Protein AF-A0A1K0FNZ5-F1 (afdb_monomer_lite)

Sequence (73 aa):
MADPVPHHLVAEREFADERFWSAAARLAGRLGHRDHSLQLVGEVERLAHYALRCVSCDRPIATFEVQVVASPV

pLDDT: mean 70.15, std 16.47, range [40.53, 90.44]

Radius of gyration: 12.71 Å; chains: 1; bounding box: 29×18×44 Å

Secondary structure (DSSP, 8-state):
-PPPPP------SSTT-HHHHHHHHHHHHHTT-TT--EEEEEETTEEEEEEEEETTTTEEEEEEE--------

Foldseek 3Di:
DDDADADEDADEDDPDDVVNVVVVQVQCVVQVNHPFDWDWDDDPVQNQKIFIAGPVVRGTRHIYGYDHDDDDD

Organism: NCBI:txid56427

Structure (mmCIF, N/CA/C/O backbone):
data_AF-A0A1K0FNZ5-F1
#
_entry.id   AF-A0A1K0FNZ5-F1
#
loop_
_atom_site.group_PDB
_atom_site.id
_atom_site.type_symbol
_atom_site.label_atom_id
_atom_site.label_alt_id
_atom_site.label_comp_id
_atom_site.label_asym_id
_atom_site.label_entity_id
_atom_site.label_seq_id
_atom_site.pdbx_PDB_ins_code
_atom_site.Cartn_x
_atom_site.Cartn_y
_atom_site.Cartn_z
_atom_site.occupancy
_atom_site.B_iso_or_equiv
_atom_site.auth_seq_id
_atom_site.auth_comp_id
_atom_site.auth_asym_id
_atom_site.auth_atom_id
_atom_site.pdbx_PDB_model_num
ATOM 1 N N . MET A 1 1 ? -8.911 -8.872 -18.414 1.00 40.53 1 MET A N 1
ATOM 2 C CA . MET A 1 1 ? -8.040 -8.102 -17.502 1.00 40.53 1 MET A CA 1
ATOM 3 C C . MET A 1 1 ? -8.055 -8.856 -16.189 1.00 40.53 1 MET A C 1
ATOM 5 O O . MET A 1 1 ? -9.145 -9.164 -15.738 1.00 40.53 1 MET A O 1
ATOM 9 N N . ALA A 1 2 ? -6.902 -9.301 -15.688 1.00 45.06 2 ALA A N 1
ATOM 10 C CA . ALA A 1 2 ? -6.857 -10.065 -14.443 1.00 45.06 2 ALA A CA 1
ATOM 11 C C . ALA A 1 2 ? -7.151 -9.120 -13.275 1.00 45.06 2 ALA A C 1
ATOM 13 O O . ALA A 1 2 ? -6.495 -8.082 -13.167 1.00 45.06 2 ALA A O 1
ATOM 14 N N . ASP A 1 3 ? -8.139 -9.462 -12.452 1.00 45.38 3 ASP A N 1
ATOM 15 C CA . ASP A 1 3 ? -8.399 -8.743 -11.211 1.00 45.38 3 ASP A CA 1
ATOM 16 C C . ASP A 1 3 ? -7.143 -8.784 -10.326 1.00 45.38 3 ASP A C 1
ATOM 18 O O . ASP A 1 3 ? -6.521 -9.847 -10.192 1.00 45.38 3 ASP A O 1
ATOM 22 N N . PRO A 1 4 ? -6.715 -7.643 -9.759 1.00 50.81 4 PRO A N 1
ATOM 23 C CA . PRO A 1 4 ? -5.570 -7.611 -8.865 1.00 50.81 4 PRO A CA 1
ATOM 24 C C . PRO A 1 4 ? -5.855 -8.510 -7.660 1.00 50.81 4 PRO A C 1
ATOM 26 O O . PRO A 1 4 ? -6.859 -8.350 -6.969 1.00 50.81 4 PRO A O 1
ATOM 29 N N . VAL A 1 5 ? -4.967 -9.476 -7.422 1.00 52.09 5 VAL A N 1
ATOM 30 C CA . VAL A 1 5 ? -5.073 -10.382 -6.276 1.00 52.09 5 VAL A CA 1
ATOM 31 C C . VAL A 1 5 ? -4.974 -9.546 -4.994 1.00 52.09 5 VAL A C 1
ATOM 33 O O . VAL A 1 5 ? -3.997 -8.805 -4.838 1.00 52.09 5 VAL A O 1
ATOM 36 N N . PRO A 1 6 ? -5.953 -9.636 -4.077 1.00 49.59 6 PRO A N 1
ATOM 37 C CA . PRO A 1 6 ? -5.914 -8.883 -2.835 1.00 49.59 6 PRO A CA 1
ATOM 38 C C . PRO A 1 6 ? -4.737 -9.360 -1.979 1.00 49.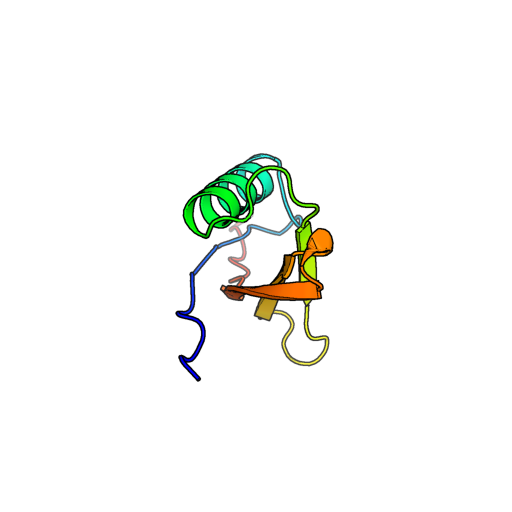59 6 PRO A C 1
ATOM 40 O O . PRO A 1 6 ? -4.597 -10.547 -1.679 1.00 49.59 6 PRO A O 1
ATOM 43 N N . HIS A 1 7 ? -3.869 -8.427 -1.592 1.00 50.19 7 HIS A N 1
ATOM 44 C CA . HIS A 1 7 ? -2.775 -8.681 -0.666 1.00 50.19 7 HIS A CA 1
ATOM 45 C C . HIS A 1 7 ? -3.164 -8.085 0.688 1.00 50.19 7 HIS A C 1
ATOM 47 O O . HIS A 1 7 ? -3.303 -6.879 0.819 1.00 50.19 7 HIS A O 1
ATOM 53 N N . HIS A 1 8 ? -3.348 -8.898 1.723 1.00 47.94 8 HIS A N 1
ATOM 54 C CA . HIS A 1 8 ? -3.671 -8.365 3.049 1.00 47.94 8 HIS A CA 1
ATOM 55 C C . HIS A 1 8 ? -2.393 -7.828 3.718 1.00 47.94 8 HIS A C 1
ATOM 57 O O . HIS A 1 8 ? -1.489 -8.599 4.037 1.00 47.94 8 HIS A O 1
ATOM 63 N N . LEU A 1 9 ? -2.303 -6.508 3.918 1.00 46.34 9 LEU A N 1
ATOM 64 C CA . LEU A 1 9 ? -1.319 -5.879 4.806 1.00 46.34 9 LEU A CA 1
ATOM 65 C C . LEU A 1 9 ? -2.071 -5.276 5.993 1.00 46.34 9 LEU A C 1
ATOM 67 O O . LEU A 1 9 ? -2.796 -4.299 5.836 1.00 46.34 9 LEU A O 1
ATOM 71 N N . VAL A 1 10 ? -1.882 -5.859 7.175 1.00 45.19 10 VAL A N 1
ATOM 72 C CA . VAL A 1 10 ? -2.414 -5.327 8.435 1.00 45.19 10 VAL A CA 1
ATOM 73 C C . VAL A 1 10 ? -1.499 -4.188 8.892 1.00 45.19 10 VAL A C 1
ATOM 75 O O . VAL A 1 10 ? -0.297 -4.402 9.039 1.00 45.19 10 VAL A O 1
ATOM 78 N N . ALA A 1 11 ? -2.046 -2.986 9.090 1.00 45.34 11 ALA A N 1
ATOM 79 C CA . ALA A 1 11 ? -1.315 -1.826 9.603 1.00 45.34 11 ALA A CA 1
ATOM 80 C C . ALA A 1 11 ? -1.932 -1.367 10.934 1.00 45.34 11 ALA A C 1
ATOM 82 O O . ALA A 1 11 ? -3.127 -1.077 11.004 1.00 45.34 11 ALA A O 1
ATOM 83 N N . GLU A 1 12 ? -1.126 -1.306 11.993 1.00 42.59 12 GLU A N 1
ATOM 84 C CA . GLU A 1 12 ? -1.561 -0.854 13.315 1.00 42.59 12 GLU A CA 1
ATOM 85 C C . GLU A 1 12 ? -1.435 0.673 13.427 1.00 42.59 12 GLU A C 1
ATOM 87 O O . GLU A 1 12 ? -0.332 1.199 13.445 1.00 42.59 12 GLU A O 1
ATOM 92 N N . ARG A 1 13 ? -2.591 1.352 13.493 1.00 42.62 13 ARG A N 1
ATOM 93 C CA . ARG A 1 13 ? -2.918 2.727 13.960 1.00 42.62 13 ARG A CA 1
ATOM 94 C C . ARG A 1 13 ? -2.082 3.952 13.543 1.00 42.62 13 ARG A C 1
ATOM 96 O O . ARG A 1 13 ? -2.666 5.032 13.523 1.00 42.62 13 ARG A O 1
ATOM 103 N N . GLU A 1 14 ? -0.823 3.845 13.147 1.00 50.00 14 GLU A N 1
ATOM 104 C CA . GLU A 1 14 ? -0.054 4.926 12.529 1.00 50.00 14 GLU A CA 1
ATOM 105 C C . GLU A 1 14 ? 0.380 4.474 11.141 1.00 50.00 14 GLU A C 1
ATOM 107 O O . GLU A 1 14 ? 1.058 3.466 10.955 1.00 50.00 14 GLU A O 1
ATOM 112 N N . PHE A 1 15 ? -0.108 5.187 10.132 1.00 57.94 15 PHE A N 1
ATOM 113 C CA . PHE A 1 15 ? 0.133 4.839 8.747 1.00 57.94 15 PHE A CA 1
ATOM 114 C C . PHE A 1 15 ? 1.622 4.694 8.448 1.00 57.94 15 PHE A C 1
ATOM 116 O O . PHE A 1 15 ? 2.386 5.650 8.554 1.00 57.94 15 PHE A O 1
ATOM 123 N N . ALA A 1 16 ? 1.954 3.518 7.923 1.00 59.72 16 ALA A N 1
ATOM 124 C CA . ALA A 1 16 ? 3.136 3.283 7.120 1.00 59.72 16 ALA A CA 1
ATOM 125 C C . ALA A 1 16 ? 4.464 3.480 7.870 1.00 59.72 16 ALA A C 1
ATOM 127 O O . ALA A 1 16 ? 5.325 4.268 7.468 1.00 59.72 16 ALA A O 1
ATOM 128 N N . ASP A 1 17 ? 4.639 2.698 8.936 1.00 66.81 17 ASP A N 1
ATOM 129 C CA . ASP A 1 17 ? 5.950 2.479 9.536 1.00 66.81 17 ASP A CA 1
ATOM 130 C C . ASP A 1 17 ? 6.980 1.971 8.497 1.00 66.81 17 ASP A C 1
ATOM 132 O O . ASP A 1 17 ? 6.664 1.556 7.372 1.00 66.81 1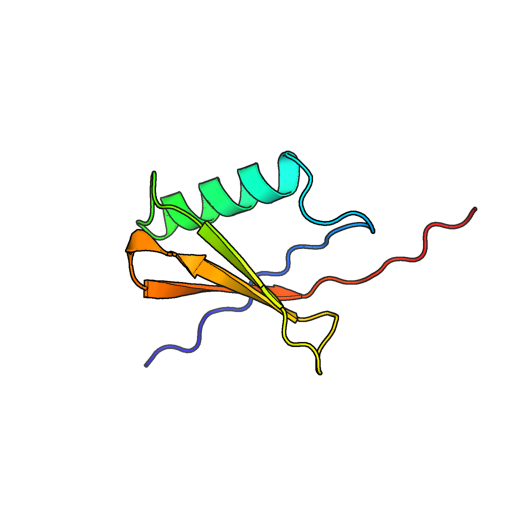7 ASP A O 1
ATOM 136 N N . GLU A 1 18 ? 8.263 2.004 8.858 1.00 73.94 18 GLU A N 1
ATOM 137 C CA . GLU A 1 18 ? 9.347 1.568 7.966 1.00 73.94 18 GLU A CA 1
ATOM 138 C C . GLU A 1 18 ? 9.169 0.109 7.502 1.00 73.94 18 GLU A C 1
ATOM 140 O O . GLU A 1 18 ? 9.559 -0.257 6.387 1.00 73.94 18 GLU A O 1
ATOM 145 N N . ARG A 1 19 ? 8.535 -0.733 8.331 1.00 74.94 19 ARG A N 1
ATOM 146 C CA . ARG A 1 19 ? 8.274 -2.142 8.017 1.00 74.94 19 ARG A CA 1
ATOM 147 C C . ARG A 1 19 ? 7.251 -2.279 6.900 1.00 74.94 19 ARG A C 1
ATOM 149 O O . ARG A 1 19 ? 7.483 -3.062 5.976 1.00 74.94 19 ARG A O 1
ATOM 156 N N . PHE A 1 20 ? 6.172 -1.505 6.943 1.00 77.94 20 PHE A N 1
ATOM 157 C CA . PHE A 1 20 ? 5.173 -1.445 5.888 1.00 77.94 20 PHE A CA 1
ATOM 158 C C . PHE A 1 20 ? 5.809 -1.026 4.563 1.00 77.94 20 PHE A C 1
ATOM 160 O O . PHE A 1 20 ? 5.683 -1.747 3.571 1.00 77.94 20 PHE A O 1
ATOM 167 N N . TRP A 1 21 ? 6.548 0.088 4.537 1.00 79.69 21 TRP A N 1
ATOM 168 C CA . TRP A 1 21 ? 7.170 0.569 3.298 1.00 79.69 21 TRP A CA 1
ATOM 169 C C . TRP A 1 21 ? 8.221 -0.400 2.762 1.00 79.69 21 TRP A C 1
ATOM 171 O O . TRP A 1 21 ? 8.290 -0.628 1.554 1.00 79.69 21 TRP A O 1
ATOM 181 N N . SER A 1 22 ? 8.976 -1.050 3.647 1.00 84.12 22 SER A N 1
ATOM 182 C CA . SER A 1 22 ? 9.913 -2.108 3.265 1.00 84.12 22 SER A CA 1
ATOM 183 C C . SER A 1 22 ? 9.202 -3.316 2.648 1.00 84.12 22 SER A C 1
ATOM 185 O O . SER A 1 22 ? 9.657 -3.859 1.637 1.00 84.12 22 SER A O 1
ATOM 187 N N . ALA A 1 23 ? 8.072 -3.747 3.216 1.00 82.31 23 ALA A N 1
ATOM 188 C CA . ALA A 1 23 ? 7.265 -4.837 2.671 1.00 82.31 23 ALA A CA 1
ATOM 189 C C . ALA A 1 23 ? 6.632 -4.459 1.320 1.00 82.31 23 ALA A C 1
ATOM 191 O O . ALA A 1 23 ? 6.694 -5.250 0.373 1.00 82.31 23 ALA A O 1
ATOM 192 N N . ALA A 1 24 ? 6.101 -3.240 1.203 1.00 82.00 24 ALA A N 1
ATOM 193 C CA . ALA A 1 24 ? 5.540 -2.691 -0.027 1.00 82.00 24 ALA A CA 1
ATOM 194 C C . ALA A 1 24 ? 6.598 -2.589 -1.139 1.00 82.00 24 ALA A C 1
ATOM 196 O O . ALA A 1 24 ? 6.350 -3.035 -2.257 1.00 82.00 24 ALA A O 1
ATOM 197 N N . ALA A 1 25 ? 7.804 -2.105 -0.830 1.00 84.38 25 ALA A N 1
ATOM 198 C CA . ALA A 1 25 ? 8.917 -2.033 -1.777 1.00 84.38 25 ALA A CA 1
ATOM 199 C C . ALA A 1 25 ? 9.374 -3.427 -2.241 1.00 84.38 25 ALA A C 1
ATOM 201 O O . ALA A 1 25 ? 9.615 -3.648 -3.429 1.00 84.38 25 ALA A O 1
ATOM 202 N N . ARG A 1 26 ? 9.434 -4.412 -1.332 1.00 87.56 26 ARG A N 1
ATOM 203 C CA . ARG A 1 26 ? 9.734 -5.812 -1.687 1.00 87.56 26 ARG A CA 1
ATOM 204 C C . ARG A 1 26 ? 8.653 -6.430 -2.572 1.00 87.56 26 ARG A C 1
ATOM 206 O O . ARG A 1 26 ? 8.975 -7.187 -3.488 1.00 87.56 26 ARG A O 1
ATOM 213 N N . LEU A 1 27 ? 7.378 -6.147 -2.302 1.00 86.44 27 LEU A N 1
ATOM 214 C CA . LEU A 1 27 ? 6.267 -6.581 -3.148 1.00 86.44 27 LEU A CA 1
ATOM 215 C C . LEU A 1 27 ? 6.358 -5.936 -4.536 1.00 86.44 27 LEU A C 1
ATOM 217 O O . LEU A 1 27 ? 6.361 -6.656 -5.530 1.00 86.44 27 LEU A O 1
ATOM 221 N N . ALA A 1 28 ? 6.534 -4.615 -4.600 1.00 87.12 28 ALA A N 1
ATOM 222 C CA . ALA A 1 28 ? 6.714 -3.875 -5.845 1.00 87.12 28 ALA A CA 1
ATOM 22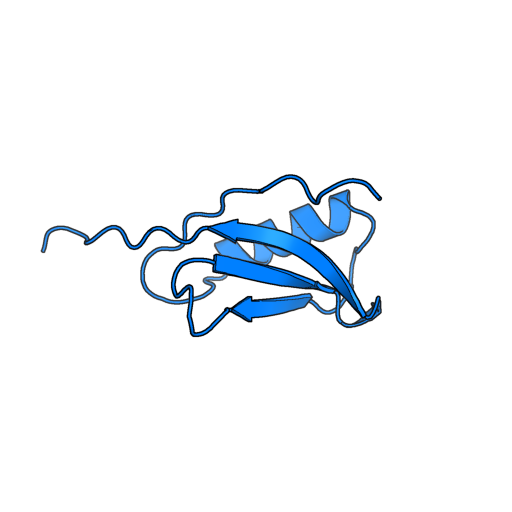3 C C . ALA A 1 28 ? 7.885 -4.434 -6.668 1.00 87.12 28 ALA A C 1
ATOM 225 O O . ALA A 1 28 ? 7.721 -4.731 -7.849 1.00 87.12 28 ALA A O 1
ATOM 226 N N . GLY A 1 29 ? 9.031 -4.696 -6.033 1.00 89.06 29 GLY A N 1
ATOM 227 C CA . GLY A 1 29 ? 10.186 -5.315 -6.681 1.00 89.06 29 GLY A CA 1
ATOM 228 C C . GLY A 1 29 ? 9.900 -6.707 -7.259 1.00 89.06 29 GLY A C 1
ATOM 229 O O . GLY A 1 29 ? 10.362 -7.006 -8.357 1.00 89.06 29 GLY A O 1
ATOM 230 N N . ARG A 1 30 ? 9.110 -7.546 -6.572 1.00 89.50 30 ARG A N 1
ATOM 231 C CA . ARG A 1 30 ? 8.677 -8.861 -7.094 1.00 89.50 30 ARG A CA 1
ATOM 232 C C . ARG A 1 30 ? 7.726 -8.743 -8.283 1.00 89.50 30 ARG A C 1
ATOM 234 O O . ARG A 1 30 ? 7.735 -9.610 -9.148 1.00 89.50 30 ARG A O 1
ATOM 241 N N . LEU A 1 31 ? 6.939 -7.674 -8.332 1.00 87.12 31 LEU A N 1
ATOM 242 C CA . LEU A 1 31 ? 6.005 -7.376 -9.419 1.00 87.12 31 LEU A CA 1
ATOM 243 C C . LEU A 1 31 ? 6.657 -6.608 -10.586 1.00 87.12 31 LEU A C 1
ATOM 245 O O . LEU A 1 31 ? 5.955 -6.192 -11.503 1.00 87.12 31 LEU A O 1
ATOM 249 N N . GLY A 1 32 ? 7.982 -6.416 -10.571 1.00 90.44 32 GLY A N 1
ATOM 250 C CA . GLY A 1 32 ? 8.717 -5.734 -11.644 1.00 90.44 32 GLY A CA 1
ATOM 251 C C . GLY A 1 32 ? 8.771 -4.207 -11.521 1.00 90.44 32 GLY A C 1
ATOM 252 O O . GLY A 1 32 ? 9.106 -3.530 -12.484 1.00 90.44 32 GLY A O 1
ATOM 253 N N . HIS A 1 33 ? 8.469 -3.662 -10.344 1.00 88.81 33 HIS A N 1
ATOM 254 C CA . HIS A 1 33 ? 8.474 -2.228 -10.041 1.00 88.81 33 HIS A CA 1
ATOM 255 C C . HIS A 1 33 ? 9.595 -1.873 -9.045 1.00 88.81 33 HIS A C 1
ATOM 257 O O . HIS A 1 33 ? 9.362 -1.201 -8.039 1.00 88.81 33 HIS A O 1
ATOM 263 N N . ARG A 1 34 ? 10.810 -2.395 -9.272 1.00 86.94 34 ARG A N 1
ATOM 264 C CA . ARG A 1 34 ? 11.982 -2.099 -8.430 1.00 86.94 34 ARG A CA 1
ATOM 265 C C . ARG A 1 34 ? 12.410 -0.642 -8.649 1.00 86.94 34 ARG A C 1
ATOM 267 O O . ARG A 1 34 ? 12.404 -0.178 -9.780 1.00 86.94 34 ARG A O 1
ATOM 274 N N . ASP A 1 35 ? 12.745 0.058 -7.567 1.00 85.62 35 ASP A N 1
ATOM 275 C CA . ASP A 1 35 ? 13.178 1.469 -7.565 1.00 85.62 35 ASP A CA 1
ATOM 276 C C . ASP A 1 35 ? 12.134 2.477 -8.083 1.00 85.62 35 ASP A C 1
ATOM 278 O O . ASP A 1 35 ? 12.446 3.632 -8.362 1.00 85.62 35 ASP A O 1
ATOM 282 N N . HIS A 1 36 ? 10.869 2.065 -8.193 1.00 88.62 36 HIS A N 1
ATOM 283 C CA . HIS A 1 36 ? 9.792 2.967 -8.582 1.00 88.62 36 HIS A CA 1
ATOM 284 C C . HIS A 1 36 ? 9.249 3.735 -7.380 1.00 88.62 36 HIS A C 1
ATOM 286 O O . HIS A 1 36 ? 9.145 3.203 -6.274 1.00 88.62 36 HIS A O 1
ATOM 292 N N . SER A 1 37 ? 8.809 4.969 -7.618 1.00 86.12 37 SER A N 1
ATOM 293 C CA . SER A 1 37 ? 8.093 5.743 -6.608 1.00 86.12 37 SER A CA 1
ATOM 294 C C . SER A 1 37 ? 6.708 5.137 -6.373 1.00 86.12 37 SER A C 1
ATOM 296 O O . SER A 1 37 ? 5.952 4.892 -7.319 1.00 86.12 37 SER A O 1
ATOM 298 N N . LEU A 1 38 ? 6.382 4.885 -5.107 1.00 84.00 38 LEU A N 1
ATOM 299 C CA . LEU A 1 38 ? 5.132 4.264 -4.680 1.00 84.00 38 LEU A CA 1
ATOM 300 C C . LEU A 1 38 ? 4.290 5.268 -3.897 1.00 84.00 38 LEU A C 1
ATOM 302 O O . LEU A 1 38 ? 4.821 6.071 -3.135 1.00 84.00 38 LEU A O 1
ATOM 306 N N . GLN A 1 39 ? 2.975 5.190 -4.063 1.00 83.12 39 GLN A N 1
ATOM 307 C CA . GLN A 1 39 ? 2.010 5.978 -3.311 1.00 83.12 39 GLN A CA 1
ATOM 308 C C . GLN A 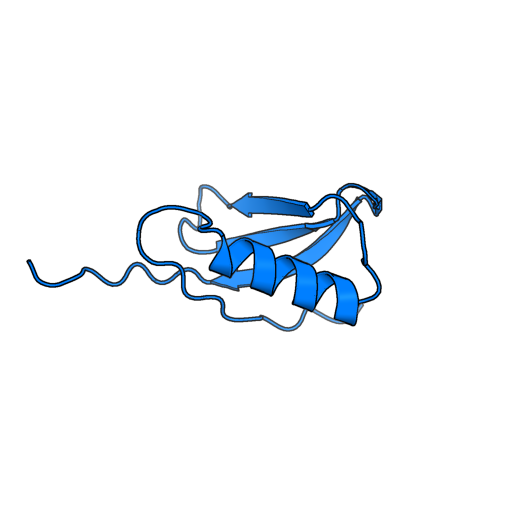1 39 ? 0.927 5.060 -2.756 1.00 83.12 39 GLN A C 1
ATOM 310 O O . GLN A 1 39 ? 0.445 4.164 -3.450 1.00 83.12 39 GLN A O 1
ATOM 315 N N . LEU A 1 40 ? 0.533 5.308 -1.512 1.00 79.00 40 LEU A N 1
ATOM 316 C CA . LEU A 1 40 ? -0.624 4.671 -0.908 1.00 79.00 40 LEU A CA 1
ATOM 317 C C . LEU A 1 40 ? -1.837 5.587 -1.096 1.00 79.00 40 LEU A C 1
ATOM 319 O O . LEU A 1 40 ? -1.798 6.751 -0.701 1.00 79.00 40 LEU A O 1
ATOM 323 N N . VAL A 1 41 ? -2.892 5.078 -1.723 1.00 78.38 41 VAL A N 1
ATOM 324 C CA . VAL A 1 41 ? -4.126 5.827 -1.991 1.00 78.38 41 VAL A CA 1
ATOM 325 C C . VAL A 1 41 ? -5.267 5.140 -1.255 1.00 78.38 41 VAL A C 1
ATOM 327 O O . VAL A 1 41 ? -5.523 3.967 -1.500 1.00 78.38 41 VAL A O 1
ATOM 330 N N . GLY A 1 42 ? -5.919 5.850 -0.337 1.00 71.69 42 GLY A N 1
ATOM 331 C CA . GLY A 1 42 ? -7.105 5.362 0.370 1.00 71.69 42 GLY A CA 1
ATOM 332 C C . GLY A 1 42 ? -8.391 5.894 -0.247 1.00 71.69 42 GLY A C 1
ATOM 333 O O . GLY A 1 42 ? -8.424 7.028 -0.727 1.00 71.69 42 GLY A O 1
ATOM 334 N N . GLU A 1 43 ? -9.455 5.098 -0.201 1.00 64.44 43 GLU A N 1
ATOM 335 C CA . GLU A 1 43 ? -10.806 5.559 -0.522 1.00 64.44 43 GLU A CA 1
ATOM 336 C C . GLU A 1 43 ? -11.463 6.143 0.736 1.00 64.44 43 GLU A C 1
ATOM 338 O O . GLU A 1 43 ? -11.535 5.487 1.774 1.00 64.44 43 GLU A O 1
ATOM 343 N N . VAL A 1 44 ? -11.977 7.374 0.655 1.00 56.25 44 VAL A N 1
ATOM 344 C CA . VAL A 1 44 ? -12.613 8.054 1.804 1.00 56.25 44 VAL A CA 1
ATOM 345 C C . VAL A 1 44 ? -13.862 7.302 2.286 1.00 56.25 44 VAL A C 1
ATOM 347 O O . VAL A 1 44 ? -14.147 7.270 3.479 1.00 56.25 44 VAL A O 1
ATOM 350 N N . GLU A 1 45 ? -14.583 6.649 1.371 1.00 58.59 45 GLU A N 1
ATOM 351 C CA . GLU A 1 45 ? -15.797 5.874 1.669 1.00 58.59 45 GLU A CA 1
ATOM 352 C C . GLU A 1 45 ? -15.498 4.475 2.230 1.00 58.59 45 GLU A C 1
ATOM 354 O O . GLU A 1 45 ? -16.362 3.839 2.835 1.00 58.59 45 GLU A O 1
ATOM 359 N N . ARG A 1 46 ? -14.262 3.992 2.058 1.00 60.72 46 ARG A N 1
ATOM 360 C CA . ARG A 1 46 ? -13.781 2.700 2.551 1.00 60.72 46 ARG A CA 1
ATOM 361 C C . ARG A 1 46 ? -12.486 2.921 3.309 1.00 60.72 46 ARG A C 1
ATOM 363 O O . ARG A 1 46 ? -11.409 2.575 2.838 1.00 60.72 46 ARG A O 1
ATOM 370 N N . LEU A 1 47 ? -12.619 3.448 4.524 1.00 60.91 47 LEU A N 1
ATOM 371 C CA . LEU A 1 47 ? -11.512 3.811 5.421 1.00 60.91 47 LEU A CA 1
ATOM 372 C C . LEU A 1 47 ? -10.535 2.661 5.750 1.00 60.91 47 LEU A C 1
ATOM 374 O O . LEU A 1 47 ? -9.512 2.900 6.378 1.00 60.91 47 LEU A O 1
ATOM 378 N N . ALA A 1 48 ? -10.841 1.426 5.352 1.00 68.06 48 ALA A N 1
ATOM 379 C CA . ALA A 1 48 ? -9.979 0.258 5.507 1.00 68.06 48 ALA A CA 1
ATOM 380 C C . ALA A 1 48 ? -9.300 -0.186 4.198 1.00 68.06 48 ALA A C 1
ATOM 382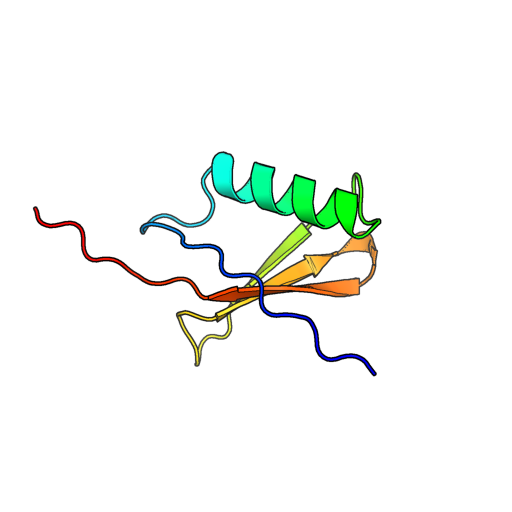 O O . ALA A 1 48 ? -8.499 -1.111 4.225 1.00 68.06 48 ALA A O 1
ATOM 383 N N . HIS A 1 49 ? -9.617 0.399 3.041 1.00 72.44 49 HIS A N 1
ATOM 384 C CA . HIS A 1 49 ? -9.136 -0.071 1.741 1.00 72.44 49 HIS A CA 1
ATOM 385 C C . HIS A 1 49 ? -8.129 0.909 1.143 1.00 72.44 49 HIS A C 1
ATOM 387 O O . HIS A 1 49 ? -8.433 2.078 0.898 1.00 72.44 49 HIS A O 1
ATOM 393 N N . TYR A 1 50 ? -6.935 0.397 0.854 1.00 77.25 50 TYR A N 1
ATOM 394 C CA . TYR A 1 50 ? -5.838 1.164 0.281 1.00 77.25 50 TYR A CA 1
ATOM 395 C C . TYR A 1 50 ? -5.306 0.489 -0.973 1.00 77.25 50 TYR A C 1
ATOM 397 O O . TYR A 1 50 ? -5.121 -0.722 -1.012 1.00 77.25 50 TYR A O 1
ATOM 405 N N . ALA A 1 51 ? -4.998 1.270 -1.998 1.00 81.31 51 ALA A N 1
ATOM 406 C CA . ALA A 1 51 ? -4.287 0.809 -3.177 1.00 81.31 51 ALA A CA 1
ATOM 407 C C . ALA A 1 51 ? -2.834 1.289 -3.130 1.00 81.31 51 ALA A C 1
ATOM 409 O O . ALA A 1 51 ? -2.560 2.475 -2.931 1.00 81.31 51 ALA A O 1
ATOM 410 N N . LEU A 1 52 ? -1.896 0.376 -3.369 1.00 84.75 52 LEU A N 1
ATOM 411 C CA . LEU A 1 52 ? -0.532 0.729 -3.729 1.00 84.75 52 LEU A CA 1
ATOM 412 C C . LEU A 1 52 ? -0.503 1.092 -5.207 1.00 84.75 52 LEU A C 1
ATOM 414 O O . LEU A 1 52 ? -0.725 0.243 -6.076 1.00 84.75 52 LEU A O 1
ATOM 418 N N . ARG A 1 53 ? -0.199 2.350 -5.498 1.00 85.50 53 ARG A N 1
ATOM 419 C CA . ARG A 1 53 ? 0.007 2.857 -6.850 1.00 85.50 53 ARG A CA 1
ATOM 420 C C . ARG A 1 53 ? 1.495 3.019 -7.108 1.00 85.50 53 ARG A C 1
ATOM 422 O O . ARG A 1 53 ? 2.217 3.600 -6.303 1.00 85.50 53 ARG A O 1
ATOM 429 N N . CYS A 1 54 ? 1.949 2.537 -8.257 1.00 88.69 54 CYS A N 1
ATOM 430 C CA . CYS A 1 54 ? 3.255 2.896 -8.778 1.00 88.69 54 CYS A CA 1
ATOM 431 C C . CYS A 1 54 ? 3.120 4.215 -9.544 1.00 88.69 54 CYS A C 1
ATOM 433 O O . CYS A 1 54 ? 2.454 4.255 -10.577 1.00 88.69 54 CYS A O 1
ATOM 435 N N . VAL A 1 55 ? 3.746 5.280 -9.044 1.00 87.38 55 VAL A N 1
ATOM 436 C CA . VAL A 1 55 ? 3.713 6.614 -9.663 1.00 87.38 55 VAL A CA 1
ATOM 437 C C . VAL A 1 55 ? 4.469 6.596 -10.989 1.00 87.38 55 VAL A C 1
ATOM 439 O O . VAL A 1 55 ? 3.979 7.109 -11.985 1.00 87.38 55 VAL A O 1
ATOM 442 N N . SER A 1 56 ? 5.619 5.919 -11.036 1.00 89.00 56 SER A N 1
ATOM 443 C CA . SER A 1 56 ? 6.445 5.815 -12.246 1.00 89.00 56 SER A CA 1
ATOM 444 C C . SER A 1 56 ? 5.739 5.102 -13.408 1.00 89.00 56 SER A C 1
ATOM 446 O O . SER A 1 56 ? 6.017 5.396 -14.565 1.00 89.00 56 SER A O 1
ATOM 448 N N . CYS A 1 57 ? 4.835 4.162 -13.115 1.00 86.88 57 CYS A N 1
ATOM 449 C CA . CYS A 1 57 ? 4.072 3.413 -14.123 1.00 86.88 57 CYS A CA 1
ATOM 450 C C . CYS A 1 57 ? 2.623 3.888 -14.276 1.00 86.88 57 CYS A C 1
ATOM 452 O O . CYS A 1 57 ? 1.876 3.291 -15.047 1.00 86.88 57 CYS A O 1
ATOM 454 N N . ASP A 1 58 ? 2.220 4.880 -13.488 1.00 86.75 58 ASP A N 1
ATOM 455 C CA . ASP A 1 58 ? 0.868 5.424 -13.415 1.00 86.75 58 ASP A CA 1
ATOM 456 C C . ASP A 1 58 ? -0.259 4.380 -13.255 1.00 86.75 58 ASP A C 1
ATOM 458 O O . ASP A 1 58 ? -1.356 4.517 -13.794 1.00 86.75 58 ASP A O 1
ATOM 462 N N . ARG A 1 59 ? -0.003 3.299 -12.504 1.00 83.06 59 ARG A N 1
ATOM 463 C CA . ARG A 1 59 ? -0.956 2.184 -12.360 1.00 83.06 59 ARG A CA 1
ATOM 464 C C . ARG A 1 59 ? -0.989 1.585 -10.950 1.00 83.06 59 ARG A C 1
ATOM 466 O O . ARG A 1 59 ? 0.036 1.608 -10.258 1.00 83.06 59 ARG A O 1
ATOM 473 N N . PRO A 1 60 ? -2.130 1.017 -10.514 1.00 82.50 60 PRO A N 1
ATOM 474 C CA . PRO A 1 60 ? -2.194 0.231 -9.285 1.00 82.50 60 PRO A CA 1
ATOM 475 C C . PRO A 1 60 ? -1.390 -1.068 -9.429 1.00 82.50 60 PRO A C 1
ATOM 477 O O . PRO A 1 60 ? -1.327 -1.653 -10.512 1.00 82.50 60 PRO A O 1
ATOM 480 N N . ILE A 1 61 ? -0.767 -1.509 -8.335 1.00 87.50 61 ILE A N 1
ATOM 481 C CA . ILE A 1 61 ? 0.040 -2.741 -8.305 1.00 87.50 61 ILE A CA 1
ATOM 482 C C . ILE A 1 61 ? -0.407 -3.731 -7.225 1.00 87.50 61 ILE A C 1
ATOM 484 O O . ILE A 1 61 ? -0.164 -4.923 -7.374 1.00 87.50 61 ILE A O 1
ATOM 488 N N . ALA A 1 62 ? -1.057 -3.259 -6.160 1.00 83.75 62 ALA A N 1
ATOM 489 C CA . ALA A 1 62 ? -1.621 -4.095 -5.103 1.00 83.75 62 ALA A CA 1
ATOM 490 C C . ALA A 1 62 ? -2.724 -3.335 -4.358 1.00 83.75 62 ALA A C 1
ATOM 492 O O . ALA A 1 62 ? -2.707 -2.105 -4.316 1.00 83.75 62 ALA A O 1
ATOM 493 N N . THR A 1 63 ? -3.650 -4.060 -3.741 1.00 78.88 63 THR A N 1
ATOM 494 C CA . THR A 1 63 ? -4.640 -3.514 -2.804 1.00 78.88 63 THR A CA 1
ATOM 495 C C . THR A 1 63 ? -4.431 -4.133 -1.434 1.00 78.88 63 THR A C 1
ATOM 497 O O . THR A 1 63 ? -4.142 -5.326 -1.352 1.00 78.88 63 THR A O 1
ATOM 500 N N . PHE A 1 64 ? -4.607 -3.332 -0.390 1.00 73.75 64 PHE A N 1
ATOM 501 C CA . PHE A 1 64 ? -4.460 -3.688 1.011 1.00 73.75 64 PHE A CA 1
ATOM 502 C C . PHE A 1 64 ? -5.740 -3.378 1.770 1.00 73.75 64 PHE A C 1
ATOM 504 O O . PHE A 1 64 ? -6.358 -2.331 1.571 1.00 73.75 64 PHE A O 1
ATOM 511 N N . GLU A 1 65 ? -6.092 -4.280 2.674 1.00 71.50 65 GLU A N 1
ATOM 512 C CA . GLU A 1 65 ? -7.148 -4.072 3.652 1.00 71.50 65 GLU A CA 1
ATOM 513 C C . GLU A 1 65 ? -6.502 -3.863 5.024 1.00 71.50 65 GLU A C 1
ATOM 515 O O . GLU A 1 65 ? -5.854 -4.763 5.560 1.00 71.50 65 GLU A O 1
ATOM 520 N N . VAL A 1 66 ? -6.647 -2.659 5.567 1.00 66.94 66 VAL A N 1
ATOM 521 C CA . VAL A 1 66 ? -6.161 -2.283 6.891 1.00 66.94 66 VAL A CA 1
ATOM 522 C C . VAL A 1 66 ? -7.253 -2.586 7.904 1.00 66.94 66 VAL A C 1
ATOM 524 O O . VAL A 1 66 ? -8.301 -1.944 7.928 1.00 66.94 66 VAL A O 1
ATOM 527 N N . GLN A 1 67 ? -6.986 -3.549 8.777 1.00 62.59 67 GLN A N 1
ATOM 528 C CA . GLN A 1 67 ? -7.829 -3.813 9.934 1.00 62.59 67 GLN A CA 1
ATOM 529 C C . GLN A 1 67 ? -7.323 -2.996 11.118 1.00 62.59 67 GLN A C 1
ATOM 531 O O . GLN A 1 67 ? -6.205 -3.195 11.591 1.00 62.59 67 GLN A O 1
ATOM 536 N N . VAL A 1 68 ? -8.156 -2.080 11.613 1.00 57.72 68 VAL A N 1
ATOM 537 C CA . VAL A 1 68 ? -7.869 -1.361 12.856 1.00 57.72 68 VAL A CA 1
ATOM 538 C C . VAL A 1 68 ? -8.138 -2.312 14.017 1.00 57.72 68 VAL A C 1
ATOM 540 O O . VAL A 1 68 ? -9.267 -2.440 14.487 1.00 57.72 68 VAL A O 1
ATOM 543 N N . VAL A 1 69 ? -7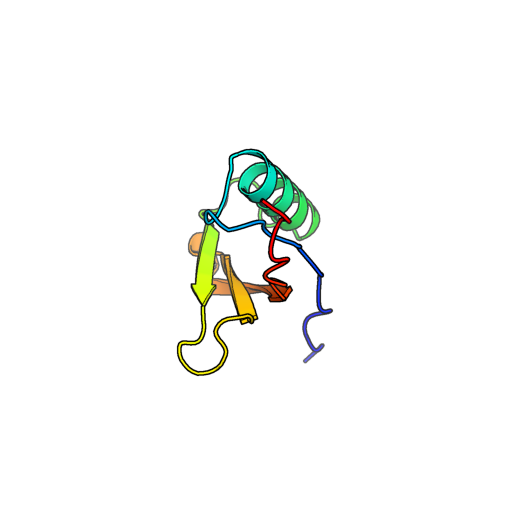.096 -2.994 14.482 1.00 55.38 69 VAL A N 1
ATOM 544 C CA . VAL A 1 69 ? -7.138 -3.695 15.764 1.00 55.38 69 VAL A CA 1
ATOM 545 C C . VAL A 1 69 ? -7.033 -2.657 16.878 1.00 55.38 69 VAL A C 1
ATOM 547 O O . VAL A 1 69 ? -6.054 -1.920 16.991 1.00 55.38 69 VAL A O 1
ATOM 550 N N . ALA A 1 70 ? -8.088 -2.543 17.682 1.00 47.19 70 ALA A N 1
ATOM 551 C CA . ALA A 1 70 ? -8.032 -1.764 18.906 1.00 47.19 70 ALA A CA 1
ATOM 552 C C . ALA A 1 70 ? -7.089 -2.485 19.878 1.00 47.19 70 ALA A C 1
ATOM 554 O O . ALA A 1 70 ? -7.450 -3.532 20.415 1.00 47.19 70 ALA A O 1
ATOM 555 N N . SER A 1 71 ? -5.880 -1.959 20.091 1.00 43.88 71 SER A N 1
ATOM 556 C CA . SER A 1 71 ? -5.017 -2.465 21.161 1.00 43.88 71 SER A CA 1
ATOM 557 C C . SER A 1 71 ? -5.738 -2.297 22.505 1.00 43.88 71 SER A C 1
ATOM 559 O O . SER A 1 71 ? -6.220 -1.190 22.778 1.00 43.88 71 SER A O 1
ATOM 561 N N . PRO A 1 72 ? -5.844 -3.351 23.336 1.00 44.59 72 PRO A N 1
ATOM 562 C CA . PRO A 1 72 ? -6.308 -3.192 24.705 1.00 44.59 72 PRO A CA 1
ATOM 563 C C . PRO A 1 72 ? -5.287 -2.326 25.454 1.00 44.59 72 PRO A C 1
ATOM 565 O O . PRO A 1 72 ? -4.085 -2.577 25.367 1.00 44.59 72 PRO A O 1
ATOM 568 N N . VAL A 1 73 ? -5.790 -1.266 26.091 1.00 45.75 73 VAL A N 1
ATOM 569 C CA . VAL A 1 73 ? -5.029 -0.324 26.932 1.00 45.75 73 VAL A CA 1
ATOM 570 C C . VAL A 1 73 ? -4.380 -1.052 28.102 1.00 45.75 73 VAL A C 1
ATOM 572 O O . VAL A 1 73 ? -5.074 -1.904 28.703 1.00 45.75 73 VAL A O 1
#